Protein AF-A0A7V2AK75-F1 (afdb_monomer_lite)

Structure (mmCIF, N/CA/C/O backbone):
data_AF-A0A7V2AK75-F1
#
_entry.id   AF-A0A7V2AK75-F1
#
loop_
_atom_site.group_PDB
_atom_site.id
_atom_site.type_symbol
_atom_site.label_atom_id
_atom_site.label_alt_id
_atom_site.label_comp_id
_atom_site.label_asym_id
_atom_site.label_entity_id
_atom_site.label_seq_id
_atom_site.pdbx_PDB_ins_code
_atom_site.Cartn_x
_atom_site.Cartn_y
_atom_site.Cartn_z
_atom_site.occupancy
_atom_site.B_iso_or_equiv
_atom_site.auth_seq_id
_atom_site.auth_comp_id
_atom_site.auth_asym_id
_atom_site.auth_atom_id
_atom_site.pdbx_PDB_model_num
ATOM 1 N N . HIS A 1 1 ? -0.386 -4.284 6.529 1.00 91.06 1 HIS A N 1
ATOM 2 C CA . HIS A 1 1 ? -0.447 -3.810 5.125 1.00 91.06 1 HIS A CA 1
ATOM 3 C C . HIS A 1 1 ? 0.927 -3.478 4.547 1.00 91.06 1 HIS A C 1
ATOM 5 O O . HIS A 1 1 ? 1.301 -4.141 3.591 1.00 91.06 1 HIS A O 1
ATOM 11 N N . ARG A 1 2 ? 1.703 -2.549 5.134 1.00 94.88 2 ARG A N 1
ATOM 12 C CA . ARG A 1 2 ? 3.031 -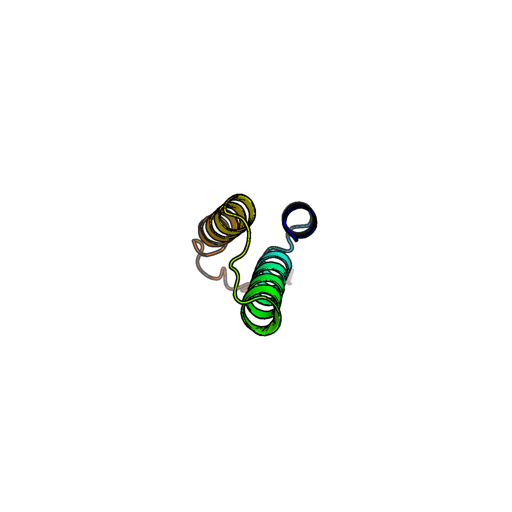2.137 4.627 1.00 94.88 2 ARG A CA 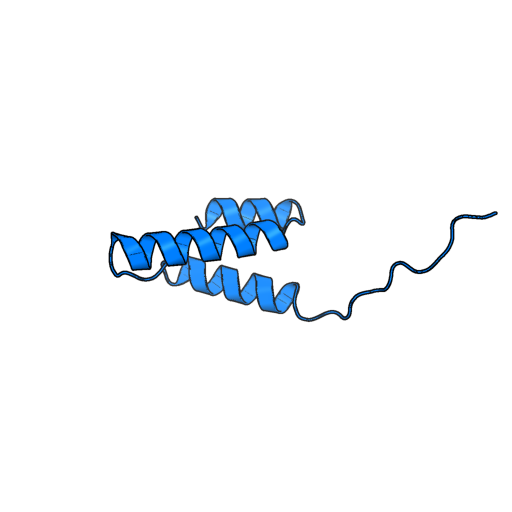1
ATOM 13 C C . ARG A 1 2 ? 3.992 -3.293 4.304 1.00 94.88 2 ARG A C 1
ATOM 15 O O . ARG A 1 2 ? 4.408 -3.406 3.164 1.00 94.88 2 ARG A O 1
ATOM 22 N N . THR A 1 3 ? 4.272 -4.189 5.252 1.00 97.31 3 THR A N 1
ATOM 23 C CA . THR A 1 3 ? 5.207 -5.315 5.036 1.00 97.31 3 THR A CA 1
ATOM 24 C C . THR A 1 3 ? 4.793 -6.232 3.884 1.00 97.31 3 THR A C 1
ATOM 26 O O . THR A 1 3 ? 5.634 -6.698 3.125 1.00 97.31 3 THR A O 1
ATOM 29 N N . LEU A 1 4 ? 3.488 -6.459 3.705 1.00 97.44 4 LEU A N 1
ATOM 30 C CA . LEU A 1 4 ? 2.987 -7.239 2.574 1.00 97.44 4 LEU A CA 1
ATOM 31 C C . LEU A 1 4 ? 3.205 -6.498 1.248 1.00 97.44 4 LEU A C 1
ATOM 33 O O . LEU A 1 4 ? 3.595 -7.115 0.267 1.00 97.44 4 LEU A O 1
ATOM 37 N N . MET A 1 5 ? 2.992 -5.181 1.220 1.00 96.81 5 MET A N 1
ATOM 38 C CA . MET A 1 5 ? 3.285 -4.368 0.037 1.00 96.81 5 MET A CA 1
ATOM 39 C C . MET A 1 5 ? 4.781 -4.392 -0.301 1.00 96.81 5 MET A C 1
ATOM 41 O O . MET A 1 5 ? 5.124 -4.587 -1.458 1.00 96.81 5 MET A O 1
ATOM 45 N N . GLU A 1 6 ? 5.665 -4.268 0.694 1.00 96.31 6 GLU A N 1
ATOM 46 C CA . GLU A 1 6 ? 7.124 -4.373 0.510 1.00 96.31 6 GLU A CA 1
ATOM 47 C C . GLU A 1 6 ? 7.512 -5.732 -0.083 1.00 96.31 6 GLU A C 1
ATOM 49 O O . GLU A 1 6 ? 8.252 -5.795 -1.062 1.00 96.31 6 GLU A O 1
ATOM 54 N N . TYR A 1 7 ? 6.950 -6.819 0.449 1.00 97.94 7 TYR A N 1
ATOM 55 C CA . TYR A 1 7 ? 7.196 -8.161 -0.068 1.00 97.94 7 TYR A CA 1
ATOM 56 C C . TYR A 1 7 ? 6.706 -8.340 -1.513 1.00 97.94 7 TYR A C 1
ATOM 58 O O . TYR A 1 7 ? 7.409 -8.910 -2.342 1.00 97.94 7 TYR A O 1
ATOM 66 N N . LEU A 1 8 ? 5.530 -7.806 -1.852 1.00 96.31 8 LEU A N 1
ATOM 67 C CA . LEU A 1 8 ? 4.997 -7.857 -3.216 1.00 96.31 8 LEU A CA 1
ATOM 68 C C . LEU A 1 8 ? 5.874 -7.082 -4.210 1.00 96.31 8 LEU A C 1
ATOM 70 O O . LEU A 1 8 ? 6.064 -7.550 -5.331 1.00 96.31 8 LEU A O 1
ATOM 74 N N . ILE A 1 9 ? 6.463 -5.953 -3.805 1.00 95.06 9 ILE A N 1
ATOM 75 C CA . ILE A 1 9 ? 7.440 -5.225 -4.633 1.00 95.06 9 ILE A CA 1
ATOM 76 C C . ILE A 1 9 ? 8.692 -6.070 -4.869 1.00 95.06 9 ILE A C 1
ATOM 78 O O . ILE A 1 9 ? 9.154 -6.153 -6.003 1.00 95.06 9 ILE A O 1
ATOM 82 N N . LEU A 1 10 ? 9.222 -6.726 -3.830 1.00 94.94 10 LEU A N 1
ATOM 83 C CA . LEU A 1 10 ? 10.392 -7.605 -3.961 1.00 94.94 10 LEU A CA 1
ATOM 84 C C . LEU A 1 10 ? 10.143 -8.762 -4.940 1.00 94.94 10 LEU A C 1
ATOM 86 O O . LEU A 1 10 ? 11.071 -9.231 -5.590 1.00 94.94 10 LEU A O 1
ATOM 90 N N . LEU A 1 11 ? 8.887 -9.188 -5.082 1.00 95.56 11 LEU A N 1
ATOM 91 C CA . LEU A 1 11 ? 8.456 -10.192 -6.056 1.00 95.56 11 LEU A CA 1
ATOM 92 C C . LEU A 1 11 ? 8.131 -9.619 -7.449 1.00 95.56 11 LEU A C 1
ATOM 94 O O . LEU A 1 11 ? 7.674 -10.362 -8.316 1.00 95.56 11 LEU A O 1
ATOM 98 N N . GLY A 1 12 ? 8.311 -8.315 -7.678 1.00 93.81 12 GLY A N 1
ATOM 99 C CA . GLY A 1 12 ? 7.968 -7.648 -8.939 1.00 93.81 12 GLY A CA 1
ATOM 100 C C . GLY A 1 12 ? 6.460 -7.490 -9.179 1.00 93.81 12 GLY A C 1
ATOM 101 O O . GLY A 1 12 ? 6.031 -7.262 -10.306 1.00 93.81 12 GLY A O 1
ATOM 102 N N . ARG A 1 13 ? 5.634 -7.621 -8.136 1.00 96.00 13 ARG A N 1
ATOM 103 C CA . ARG A 1 13 ? 4.161 -7.602 -8.193 1.00 96.00 13 ARG A CA 1
ATOM 104 C C . ARG A 1 13 ? 3.602 -6.279 -7.679 1.00 96.00 13 ARG A C 1
ATOM 106 O O . ARG A 1 13 ? 2.849 -6.227 -6.704 1.00 96.00 13 ARG A O 1
ATOM 113 N N . ALA A 1 14 ? 4.005 -5.182 -8.312 1.00 95.00 14 ALA A N 1
ATOM 114 C CA . ALA A 1 14 ? 3.599 -3.840 -7.901 1.00 95.00 14 ALA A CA 1
ATOM 115 C C . ALA A 1 14 ? 2.094 -3.580 -8.053 1.00 95.00 14 ALA A C 1
ATOM 117 O O . ALA A 1 14 ? 1.501 -2.909 -7.214 1.00 95.00 14 ALA A O 1
ATOM 118 N N . ASP A 1 15 ? 1.459 -4.168 -9.064 1.00 94.25 15 ASP A N 1
ATOM 119 C CA . ASP A 1 15 ? 0.007 -4.175 -9.251 1.00 94.25 15 ASP A CA 1
ATOM 120 C C . ASP A 1 15 ? -0.724 -4.754 -8.023 1.00 94.25 15 ASP A C 1
ATOM 122 O O . ASP A 1 15 ? -1.693 -4.171 -7.530 1.00 94.25 15 ASP A O 1
ATOM 126 N N . TRP A 1 16 ? -0.196 -5.837 -7.444 1.00 96.44 16 TRP A N 1
ATOM 127 C CA . TRP A 1 16 ? -0.736 -6.435 -6.217 1.00 96.44 16 TRP A CA 1
ATOM 128 C C . TRP A 1 16 ? -0.467 -5.557 -4.993 1.00 96.44 16 TRP A C 1
ATOM 130 O O . TRP A 1 16 ? -1.330 -5.434 -4.121 1.00 96.44 16 TRP A O 1
ATOM 140 N N . ALA A 1 17 ? 0.700 -4.912 -4.919 1.00 96.75 17 ALA A N 1
ATOM 141 C CA . ALA A 1 17 ? 1.021 -3.987 -3.833 1.00 96.75 17 ALA A CA 1
ATOM 142 C C . ALA A 1 17 ? 0.080 -2.764 -3.824 1.00 96.75 17 ALA A C 1
ATOM 144 O O . ALA A 1 17 ? -0.406 -2.366 -2.761 1.00 96.75 17 ALA A O 1
ATOM 145 N N . LEU A 1 18 ? -0.241 -2.208 -4.998 1.00 96.50 18 LEU A N 1
ATOM 146 C CA . LEU A 1 18 ? -1.207 -1.115 -5.151 1.00 96.50 18 LEU A CA 1
ATOM 147 C C . LEU A 1 18 ? -2.627 -1.564 -4.774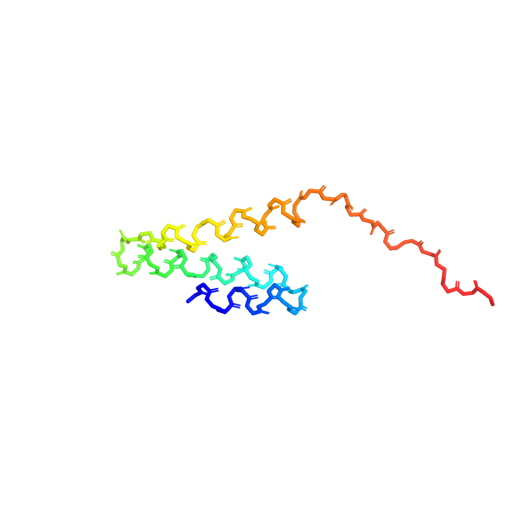 1.00 96.50 18 LEU A C 1
ATOM 149 O O . LEU A 1 18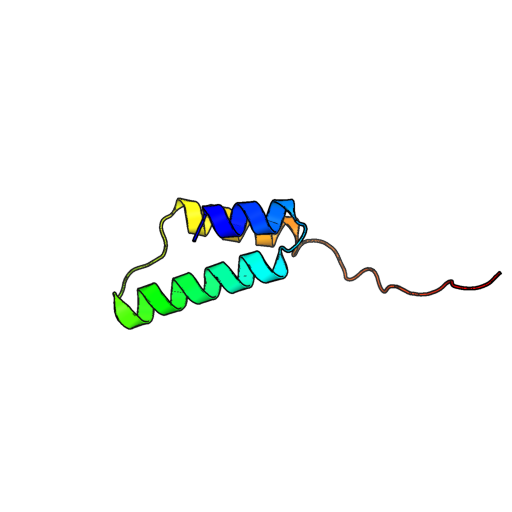 ? -3.307 -0.887 -4.001 1.00 96.50 18 LEU A O 1
ATOM 153 N N . ALA A 1 19 ? -3.061 -2.743 -5.232 1.00 96.69 19 ALA A N 1
ATOM 154 C CA . ALA A 1 19 ? -4.356 -3.307 -4.847 1.00 96.69 19 ALA A CA 1
ATOM 155 C C . ALA A 1 19 ? -4.473 -3.501 -3.323 1.00 96.69 19 ALA A C 1
ATOM 157 O O . ALA A 1 19 ? -5.511 -3.195 -2.725 1.00 96.69 19 ALA A O 1
ATOM 158 N N . GLN A 1 20 ? -3.390 -3.944 -2.676 1.00 97.50 20 GLN A N 1
ATOM 159 C CA . GLN A 1 20 ? -3.334 -4.113 -1.226 1.00 97.50 20 GLN A CA 1
ATOM 160 C C . GLN A 1 20 ? -3.458 -2.781 -0.472 1.00 97.50 20 GLN A C 1
ATOM 162 O O . GLN A 1 20 ? -4.100 -2.739 0.584 1.00 97.50 20 GLN A O 1
ATOM 167 N N . TYR A 1 21 ? -2.890 -1.695 -1.006 1.00 97.38 21 TYR A N 1
ATOM 168 C CA . TYR A 1 21 ? -3.088 -0.351 -0.463 1.00 97.38 21 TYR A CA 1
ATOM 169 C C . TYR A 1 21 ? -4.552 0.080 -0.557 1.00 97.38 21 TYR A C 1
ATOM 171 O O . TYR A 1 21 ? -5.134 0.476 0.448 1.00 97.38 21 TYR A O 1
ATOM 179 N N . HIS A 1 22 ? -5.180 -0.053 -1.728 1.00 96.56 22 HIS A N 1
ATOM 180 C CA . HIS A 1 22 ? -6.580 0.340 -1.903 1.00 96.56 22 HIS A CA 1
ATOM 181 C C . HIS A 1 22 ? -7.531 -0.449 -1.001 1.00 96.56 22 HIS A C 1
ATOM 183 O O . HIS A 1 22 ? -8.491 0.114 -0.479 1.00 96.56 22 HIS A O 1
ATOM 189 N N . ARG A 1 23 ? -7.259 -1.741 -0.775 1.00 96.12 23 ARG A N 1
ATOM 190 C CA . ARG A 1 23 ? -8.025 -2.546 0.184 1.00 96.12 23 ARG A CA 1
ATOM 191 C C . ARG A 1 23 ? -7.874 -2.024 1.612 1.00 96.12 23 ARG A C 1
ATOM 193 O O . ARG A 1 23 ? -8.873 -1.914 2.308 1.00 96.12 23 ARG A O 1
ATOM 200 N N . CYS A 1 24 ? -6.647 -1.704 2.025 1.00 95.44 24 CYS A N 1
ATOM 201 C CA . CYS A 1 24 ? -6.364 -1.096 3.327 1.00 95.44 24 CYS A CA 1
ATOM 202 C C . CYS A 1 24 ? -7.122 0.223 3.501 1.00 95.44 24 CYS A C 1
ATOM 204 O O . CYS A 1 24 ? -7.797 0.416 4.502 1.00 95.44 24 CYS A O 1
ATOM 206 N N . TYR A 1 25 ? -7.027 1.100 2.499 1.00 95.75 25 TYR A N 1
ATOM 207 C CA . TYR A 1 25 ? -7.653 2.416 2.502 1.00 95.75 25 TYR A CA 1
ATOM 208 C C . TYR A 1 25 ? -9.167 2.321 2.688 1.00 95.75 25 TYR A C 1
ATOM 210 O O . TYR A 1 25 ? -9.707 2.949 3.589 1.00 95.75 25 TYR A O 1
ATOM 218 N N . ARG A 1 26 ? -9.838 1.482 1.884 1.00 95.94 26 ARG A N 1
ATOM 219 C CA . ARG A 1 26 ? -11.285 1.272 2.011 1.00 95.94 26 ARG A CA 1
ATOM 220 C C . ARG A 1 26 ? -11.656 0.687 3.365 1.00 95.94 26 ARG A C 1
ATOM 222 O O . ARG A 1 26 ? -12.519 1.230 4.023 1.00 95.94 26 ARG A O 1
ATOM 229 N N . LEU A 1 27 ? -10.963 -0.359 3.819 1.00 94.94 27 LEU A N 1
ATOM 230 C CA . LEU A 1 27 ? -11.258 -0.985 5.111 1.00 94.94 27 LEU A CA 1
ATOM 231 C C . LEU A 1 27 ? -11.164 0.022 6.268 1.00 94.94 27 LEU A C 1
ATOM 233 O O . LEU A 1 27 ? -12.068 0.116 7.087 1.00 94.94 27 LEU A O 1
ATOM 237 N N . LEU A 1 28 ? -10.077 0.794 6.323 1.00 95.00 28 LEU A N 1
ATOM 238 C CA . LEU A 1 28 ? -9.867 1.777 7.384 1.00 95.00 28 LEU A CA 1
ATOM 239 C C . LEU A 1 28 ? -10.842 2.957 7.285 1.00 95.00 28 LEU A C 1
ATOM 241 O O . LEU A 1 28 ? -11.327 3.421 8.315 1.00 95.00 28 LEU A O 1
ATOM 245 N N . GLY A 1 29 ? -11.149 3.424 6.075 1.00 95.88 29 GLY A N 1
ATOM 246 C CA . GLY A 1 29 ? -12.104 4.508 5.860 1.00 95.88 29 GLY A CA 1
ATOM 247 C C . GLY A 1 29 ? -13.540 4.090 6.174 1.00 95.88 29 GLY A C 1
ATOM 248 O O . GLY A 1 29 ? -14.227 4.782 6.921 1.00 95.88 29 GLY A O 1
ATOM 249 N N . ASP A 1 30 ? -13.965 2.940 5.656 1.00 93.75 30 ASP A N 1
ATOM 250 C CA . ASP A 1 30 ? -15.343 2.458 5.743 1.00 93.75 30 ASP A CA 1
ATOM 251 C C . ASP A 1 30 ? -15.680 1.937 7.149 1.00 93.75 30 ASP A C 1
ATOM 253 O O . ASP A 1 30 ? -16.781 2.173 7.641 1.00 93.75 30 ASP A O 1
ATOM 257 N N . GLU A 1 31 ? -14.748 1.243 7.817 1.00 91.88 31 GLU A N 1
ATOM 258 C CA . GLU A 1 31 ? -15.017 0.617 9.122 1.00 91.88 31 GLU A CA 1
ATOM 259 C C . GLU A 1 31 ? -14.561 1.464 10.311 1.00 91.88 31 GLU A C 1
ATOM 261 O O . GLU A 1 31 ? -15.165 1.402 11.382 1.00 91.88 31 GLU A O 1
ATOM 266 N N . LEU A 1 32 ? -13.487 2.240 10.151 1.00 93.00 32 LEU A N 1
ATOM 267 C CA . LEU A 1 32 ? -12.847 2.952 11.260 1.00 93.00 32 LEU A CA 1
ATOM 268 C C . LEU A 1 32 ? -12.834 4.476 11.075 1.00 93.00 32 LEU A C 1
ATOM 270 O O . LEU A 1 32 ? -12.499 5.184 12.023 1.00 93.00 32 LEU A O 1
ATOM 274 N N . GLY A 1 33 ? -13.190 4.997 9.894 1.00 94.50 33 GLY A N 1
ATOM 275 C CA . GLY A 1 33 ? -13.127 6.429 9.586 1.00 94.50 33 GLY A CA 1
ATOM 276 C C . GLY A 1 33 ? -11.711 7.009 9.648 1.00 94.50 33 GLY A C 1
ATOM 277 O O . GLY A 1 33 ? -11.548 8.209 9.871 1.00 94.50 33 GLY A O 1
ATOM 278 N N . VAL A 1 34 ? -10.679 6.169 9.504 1.00 94.94 34 VAL A N 1
ATOM 279 C CA . VAL A 1 34 ? -9.271 6.578 9.597 1.00 94.94 34 VAL A CA 1
ATOM 280 C C . VAL A 1 34 ? -8.505 6.279 8.317 1.00 94.94 34 VAL A C 1
ATOM 282 O O . VAL A 1 34 ? -8.867 5.434 7.507 1.00 94.94 34 VAL A O 1
ATOM 285 N N . GLU A 1 35 ? -7.386 6.972 8.165 1.00 93.38 35 GLU A N 1
ATOM 286 C CA . GLU A 1 35 ? -6.484 6.838 7.028 1.00 93.38 35 GLU A CA 1
ATOM 287 C C . GLU A 1 35 ? -5.347 5.835 7.312 1.00 93.38 35 GLU A C 1
ATOM 289 O O . GLU A 1 35 ? -4.944 5.663 8.470 1.00 93.38 35 GLU A O 1
ATOM 294 N N . PRO A 1 36 ? -4.747 5.199 6.283 1.00 94.25 36 PRO A N 1
ATOM 295 C CA . PRO A 1 36 ? -3.546 4.392 6.461 1.00 94.25 36 PRO A CA 1
ATOM 296 C C . PRO A 1 36 ? -2.397 5.217 7.049 1.00 94.25 36 PRO A C 1
ATOM 298 O O . PRO A 1 36 ? -2.226 6.392 6.719 1.00 94.25 36 PRO A O 1
ATOM 301 N N . MET A 1 37 ? -1.539 4.580 7.852 1.00 95.94 37 MET A N 1
ATOM 302 C CA . MET A 1 37 ? -0.352 5.226 8.426 1.00 95.94 37 MET A CA 1
ATOM 303 C C . MET A 1 37 ? 0.517 5.902 7.353 1.00 95.94 37 MET A C 1
ATOM 305 O O . MET A 1 37 ? 0.652 5.388 6.235 1.00 95.94 37 MET A O 1
ATOM 309 N N . ARG A 1 38 ? 1.167 7.018 7.711 1.00 95.81 38 ARG A N 1
ATOM 310 C CA . ARG A 1 38 ? 1.965 7.849 6.789 1.00 95.81 38 ARG A CA 1
ATOM 311 C C . ARG A 1 38 ? 3.022 7.049 6.030 1.00 95.81 38 ARG A C 1
ATOM 313 O O . ARG A 1 38 ? 3.249 7.306 4.851 1.00 95.81 38 ARG A O 1
ATOM 320 N N . GLU A 1 39 ? 3.640 6.072 6.677 1.00 95.81 39 GLU A N 1
ATOM 321 C CA . GLU A 1 39 ? 4.639 5.169 6.104 1.00 95.81 39 GLU A CA 1
ATOM 322 C C . GLU A 1 39 ? 4.037 4.319 4.979 1.00 95.81 39 GLU A C 1
ATOM 324 O O . GLU A 1 39 ? 4.646 4.151 3.927 1.00 95.81 39 GLU A O 1
ATOM 329 N N . THR A 1 40 ? 2.804 3.840 5.164 1.00 95.50 40 THR A N 1
ATOM 330 C CA . THR A 1 40 ? 2.082 3.050 4.155 1.00 95.50 40 THR A CA 1
ATOM 331 C C . THR A 1 40 ? 1.706 3.919 2.953 1.00 95.50 40 THR A C 1
ATOM 333 O O . THR A 1 40 ? 1.854 3.491 1.810 1.00 95.50 40 THR A O 1
ATOM 336 N N . GLN A 1 41 ? 1.287 5.165 3.191 1.00 97.06 41 GLN A N 1
ATOM 337 C CA . GLN A 1 41 ? 1.003 6.120 2.114 1.00 97.06 41 GLN A CA 1
ATOM 338 C C . GLN A 1 41 ? 2.268 6.530 1.344 1.00 97.06 41 GLN A C 1
ATOM 340 O O . GLN A 1 41 ? 2.224 6.717 0.129 1.00 97.06 41 GLN A O 1
ATOM 345 N N . ARG A 1 42 ? 3.405 6.684 2.039 1.00 96.94 42 ARG A N 1
ATOM 346 C CA . ARG A 1 42 ? 4.707 6.952 1.406 1.00 96.94 42 ARG A CA 1
ATOM 347 C C . ARG A 1 42 ? 5.109 5.806 0.488 1.00 96.94 42 ARG A C 1
ATOM 349 O O . A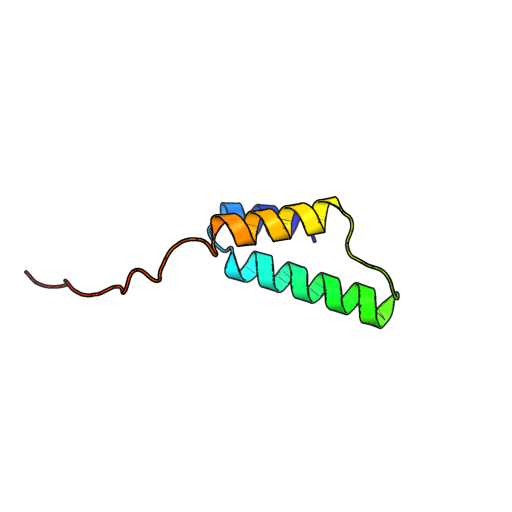RG A 1 42 ? 5.451 6.069 -0.658 1.00 96.94 42 ARG A O 1
ATOM 356 N N . LEU A 1 43 ? 4.991 4.567 0.963 1.00 96.25 43 LEU A N 1
ATOM 357 C CA . LEU A 1 43 ? 5.276 3.387 0.152 1.00 96.25 43 LEU A CA 1
ATOM 358 C C . LEU A 1 43 ? 4.384 3.327 -1.096 1.00 96.25 43 LEU A C 1
ATOM 360 O O . LEU A 1 43 ? 4.883 3.095 -2.189 1.00 96.25 43 LEU A O 1
ATOM 364 N N . TYR A 1 44 ? 3.083 3.600 -0.962 1.00 96.31 44 TYR A N 1
ATOM 365 C CA . TYR A 1 44 ? 2.169 3.676 -2.107 1.00 96.31 44 TYR A CA 1
ATOM 366 C C . TYR A 1 44 ? 2.630 4.685 -3.168 1.00 96.31 44 TYR A C 1
ATOM 368 O O . TYR A 1 44 ? 2.702 4.343 -4.348 1.00 96.31 44 TYR A O 1
ATOM 376 N N . ARG A 1 45 ? 3.006 5.904 -2.755 1.00 95.94 45 ARG A N 1
ATOM 377 C CA . ARG A 1 45 ? 3.530 6.922 -3.681 1.00 95.94 45 ARG A CA 1
ATOM 378 C C . ARG A 1 45 ? 4.820 6.474 -4.364 1.00 95.94 45 ARG A C 1
ATOM 380 O O . ARG A 1 45 ? 4.928 6.606 -5.574 1.00 95.94 45 ARG A O 1
ATOM 387 N N . GLN A 1 46 ? 5.742 5.864 -3.621 1.00 95.25 46 GLN A N 1
ATOM 388 C CA . GLN A 1 46 ? 6.983 5.326 -4.188 1.00 95.25 46 GLN A CA 1
ATOM 389 C C . GLN A 1 46 ? 6.720 4.235 -5.235 1.00 95.25 46 GLN A C 1
ATOM 391 O O . GLN A 1 46 ? 7.384 4.206 -6.271 1.00 95.25 46 GLN A O 1
ATOM 396 N N . ILE A 1 47 ? 5.740 3.354 -4.995 1.00 93.50 47 ILE A N 1
ATOM 397 C CA . ILE A 1 47 ? 5.344 2.331 -5.971 1.00 93.50 47 ILE A CA 1
ATOM 398 C C . ILE A 1 47 ? 4.804 2.998 -7.239 1.00 93.50 47 ILE A C 1
ATOM 400 O O . ILE A 1 47 ? 5.236 2.637 -8.333 1.00 93.50 47 ILE A O 1
ATOM 404 N N . LEU A 1 48 ? 3.909 3.985 -7.101 1.00 92.88 48 LEU A N 1
ATOM 405 C CA . LEU A 1 48 ? 3.345 4.725 -8.234 1.00 92.88 48 LEU A CA 1
ATOM 406 C C . LEU A 1 48 ? 4.409 5.463 -9.047 1.00 92.88 48 LEU A C 1
ATOM 408 O O . LEU A 1 48 ? 4.381 5.401 -10.267 1.00 92.88 48 LEU A O 1
ATOM 412 N N . GLU A 1 49 ? 5.354 6.137 -8.400 1.00 92.25 49 GLU A N 1
ATOM 413 C CA . GLU A 1 49 ? 6.437 6.844 -9.092 1.00 92.25 49 GLU A CA 1
ATOM 414 C C . GLU A 1 49 ? 7.350 5.863 -9.839 1.00 92.25 49 GLU A C 1
ATOM 416 O O . GLU A 1 49 ? 7.732 6.106 -10.982 1.00 92.25 49 GLU A O 1
ATOM 421 N N . SER A 1 50 ? 7.639 4.713 -9.225 1.00 86.94 50 SER A N 1
ATOM 422 C CA . SER A 1 50 ? 8.540 3.709 -9.800 1.00 86.94 50 SER A CA 1
ATOM 423 C C . SER A 1 50 ? 7.893 2.879 -10.921 1.00 86.94 50 SER A C 1
ATOM 425 O O . SER A 1 50 ? 8.603 2.373 -1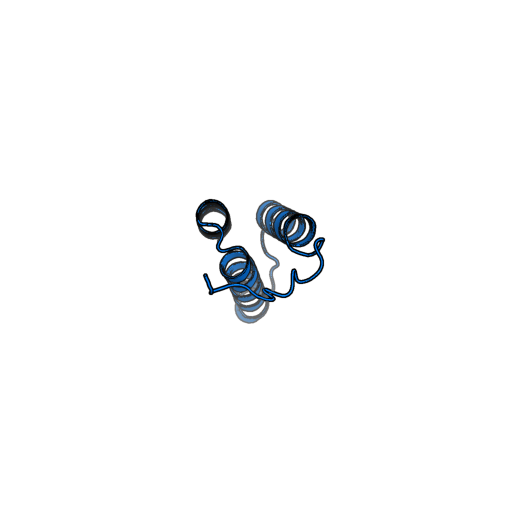1.783 1.00 86.94 50 SER A O 1
ATOM 427 N N . HIS A 1 51 ? 6.562 2.715 -10.917 1.00 81.81 51 HIS A N 1
ATOM 428 C CA . HIS A 1 51 ? 5.841 1.803 -11.827 1.00 81.81 51 HIS A CA 1
ATOM 429 C C . HIS A 1 51 ? 4.815 2.508 -12.730 1.00 81.81 51 HIS A C 1
ATOM 431 O O . HIS A 1 51 ? 4.332 1.914 -13.688 1.00 81.81 51 HIS A O 1
ATOM 437 N N . GLY A 1 52 ? 4.495 3.775 -12.459 1.00 63.78 52 GLY A N 1
ATOM 438 C CA . GLY A 1 52 ? 3.627 4.637 -13.268 1.00 63.78 52 GLY A CA 1
ATOM 439 C C . GLY A 1 52 ? 4.385 5.577 -14.213 1.00 63.78 52 GLY A C 1
ATOM 440 O O . GLY A 1 52 ? 3.755 6.368 -14.908 1.00 63.78 52 GLY A O 1
ATOM 441 N N . GLY A 1 53 ? 5.723 5.497 -14.245 1.00 56.16 53 GLY A N 1
ATOM 442 C CA . GLY A 1 53 ? 6.608 6.370 -15.026 1.00 56.16 53 GLY A CA 1
ATOM 443 C C . GLY A 1 53 ? 7.199 5.779 -16.314 1.00 56.16 53 GLY A C 1
ATOM 444 O O . GLY A 1 53 ? 8.066 6.414 -16.909 1.00 56.16 53 GLY A O 1
ATOM 445 N N . ALA A 1 54 ? 6.777 4.596 -16.774 1.00 43.41 54 ALA A N 1
ATOM 446 C CA . ALA A 1 54 ? 7.274 4.016 -18.027 1.00 43.41 54 ALA A CA 1
ATOM 447 C C . ALA A 1 54 ? 6.120 3.700 -18.992 1.00 43.41 54 ALA A C 1
ATOM 449 O O . ALA A 1 54 ? 5.127 3.098 -18.575 1.00 43.41 54 ALA A O 1
ATOM 450 N N . PRO A 1 55 ? 6.231 4.082 -20.281 1.00 43.69 55 PRO A N 1
ATOM 451 C CA . PRO A 1 55 ? 5.225 3.749 -21.274 1.00 43.69 55 PRO A CA 1
ATOM 452 C C . PRO A 1 55 ? 5.152 2.231 -21.383 1.00 43.69 55 PRO A C 1
ATOM 454 O O . PRO A 1 55 ? 6.177 1.550 -21.310 1.00 43.69 55 PRO A O 1
ATOM 457 N N . VAL A 1 56 ? 3.939 1.716 -21.586 1.00 48.25 56 VAL A N 1
ATOM 458 C CA . VAL A 1 56 ? 3.693 0.344 -22.031 1.00 48.25 56 VAL A CA 1
ATOM 459 C C . VAL A 1 56 ? 4.698 0.029 -23.137 1.00 48.25 56 VAL A C 1
ATOM 461 O O . VAL A 1 56 ? 4.545 0.474 -24.277 1.00 48.25 56 VAL A O 1
ATOM 464 N N . ARG A 1 57 ? 5.753 -0.728 -22.810 1.00 49.03 57 ARG A N 1
ATOM 465 C CA . ARG A 1 57 ? 6.500 -1.454 -23.825 1.00 49.03 57 ARG A CA 1
ATOM 466 C C . ARG A 1 57 ? 5.477 -2.422 -24.384 1.00 49.03 57 ARG A C 1
ATOM 468 O O . ARG A 1 57 ? 5.156 -3.416 -23.740 1.00 49.03 57 ARG A O 1
ATOM 475 N N . LYS A 1 58 ? 4.902 -2.082 -25.543 1.00 44.22 58 LYS A N 1
ATOM 476 C CA . LYS A 1 58 ? 4.217 -3.070 -26.366 1.00 44.22 58 LYS A CA 1
ATOM 477 C C . LYS A 1 58 ? 5.212 -4.211 -26.512 1.00 44.22 58 LYS A C 1
ATOM 479 O O . LYS A 1 58 ? 6.271 -4.036 -27.110 1.00 44.22 58 LYS A O 1
ATOM 484 N N . GLN A 1 59 ? 4.884 -5.335 -25.892 1.00 48.62 59 GLN A N 1
ATOM 485 C CA . GLN A 1 59 ? 5.432 -6.629 -26.235 1.00 48.62 59 GLN A CA 1
ATOM 486 C C . GLN A 1 59 ? 5.033 -6.843 -27.702 1.00 48.62 59 GLN A C 1
ATOM 488 O O . GLN A 1 59 ? 3.930 -7.290 -27.991 1.00 48.62 59 GLN A O 1
ATOM 493 N N . ALA A 1 60 ? 5.863 -6.361 -28.620 1.00 48.56 60 ALA A N 1
ATOM 494 C CA . ALA A 1 60 ? 5.720 -6.566 -30.047 1.00 48.56 60 ALA A CA 1
ATOM 495 C C . ALA A 1 60 ? 6.947 -7.355 -30.498 1.00 48.56 60 ALA A C 1
ATOM 497 O O . ALA A 1 60 ? 8.067 -6.848 -30.467 1.00 48.56 60 ALA A O 1
ATOM 498 N N . ASP A 1 61 ? 6.671 -8.611 -30.837 1.00 48.38 61 ASP A N 1
ATOM 499 C CA . ASP A 1 61 ? 7.342 -9.418 -31.851 1.00 48.38 61 ASP A CA 1
ATOM 500 C C . ASP A 1 61 ? 8.852 -9.656 -31.726 1.00 48.38 61 ASP A C 1
ATOM 502 O O . ASP A 1 61 ? 9.689 -8.876 -32.189 1.00 48.38 61 ASP A O 1
ATOM 506 N N . ARG A 1 62 ? 9.194 -10.856 -31.238 1.00 46.12 62 ARG A N 1
ATOM 507 C CA . ARG A 1 62 ? 9.566 -11.958 -32.149 1.00 46.12 62 ARG A CA 1
ATOM 508 C C . ARG A 1 62 ? 9.805 -13.268 -31.391 1.00 46.12 62 ARG A C 1
ATOM 510 O O . ARG A 1 62 ? 10.808 -13.435 -30.705 1.00 46.12 62 ARG A O 1
ATOM 517 N N . HIS A 1 63 ? 8.843 -14.178 -31.520 1.00 46.66 63 HIS A N 1
ATOM 518 C CA . HIS A 1 63 ? 9.161 -15.558 -31.889 1.00 46.66 63 HIS A CA 1
ATOM 519 C C . HIS A 1 63 ? 9.515 -15.571 -33.394 1.00 46.66 63 HIS A C 1
ATOM 521 O O . HIS A 1 63 ? 9.079 -14.665 -34.103 1.00 46.66 63 HIS A O 1
ATOM 527 N N . ASP A 1 64 ? 10.269 -16.587 -33.822 1.00 43.62 64 ASP A N 1
ATOM 528 C CA . ASP A 1 64 ? 10.869 -16.829 -35.154 1.00 43.62 64 ASP A CA 1
ATOM 529 C C . ASP A 1 64 ? 12.207 -16.076 -35.346 1.00 43.62 64 ASP A C 1
ATOM 531 O O . ASP A 1 64 ? 12.266 -14.849 -35.254 1.00 43.62 64 ASP A O 1
ATOM 535 N N . GLU A 1 65 ? 13.363 -16.739 -35.482 1.00 41.88 65 GLU A N 1
ATOM 536 C CA . GLU A 1 65 ? 13.706 -17.948 -36.260 1.00 41.88 65 GLU A CA 1
ATOM 537 C C . GLU A 1 65 ? 14.874 -18.730 -35.619 1.00 41.88 65 GLU A C 1
ATOM 539 O O . GLU A 1 65 ? 15.766 -18.073 -35.025 1.00 41.88 65 GLU A O 1
#

Radius of gyration: 15.55 Å; chains: 1; bounding box: 29×26×48 Å

Foldseek 3Di:
DQVVLVVCVVVVNLVVSLVVQVVVQCCCCVPPVDGPDPSSVVSNVVSCVVPVPDPPPPPDDDDDD

pLDDT: mean 84.86, std 19.61, range [41.88, 97.94]

Secondary structure (DSSP, 8-state):
-HHHHHHHHHTT-HHHHHHHHHHHHHHIIIIIS-PPPHHHHHHHHHHHHHHSSS-----------

Sequence (65 aa):
HRTLMEYLILLGRADWALAQYHRCYRLLGDELGVEPMRETQRLYRQILESHGGAPVRKQADRHDE